Protein AF-A0A7S1LCE5-F1 (afdb_monomer_lite)

Foldseek 3Di:
DDPPPDPPVVVVVVVVVVVVLVVVLVVLVVVVVVLCVVVVPDDFFFDQDDPPGGDHTDVVSLVVVLVVLVVSLVVLVVSLPDPSCVVVNVVSVVVNVVSVVVNVVSVVRNVVRVVVSD

Organism: Neobodo designis (NCBI:txid312471)

Radius of gyration: 23.28 Å; chains: 1; bounding box: 58×20×81 Å

InterPro domains:
  IPR013602 Dynein heavy chain, linker [PF08393] (1-118)
  IPR026983 Dynein heavy chain [PTHR45703] (2-118)
  IPR042222 Dynein heavy chain, domain 2, N-terminal [G3DSA:1.20.140.100] (27-118)

Structure (mmCIF, N/CA/C/O backbone):
data_AF-A0A7S1LCE5-F1
#
_entry.id   AF-A0A7S1LCE5-F1
#
loop_
_atom_site.group_PDB
_atom_site.id
_atom_site.type_symbol
_atom_site.label_atom_id
_atom_site.label_alt_id
_atom_site.label_comp_id
_atom_site.label_asym_id
_atom_site.label_entity_id
_atom_site.label_seq_id
_atom_site.pdbx_PDB_ins_code
_atom_site.Cartn_x
_atom_site.Cartn_y
_atom_site.Cartn_z
_atom_site.occupancy
_atom_site.B_iso_or_equiv
_atom_site.auth_seq_id
_atom_site.auth_comp_id
_atom_site.auth_asym_id
_atom_site.auth_atom_id
_atom_site.pdbx_PDB_model_num
ATOM 1 N N . GLN A 1 1 ? -35.811 1.434 50.066 1.00 41.03 1 GLN A N 1
ATOM 2 C CA . GLN A 1 1 ? -34.528 0.790 49.719 1.00 41.03 1 GLN A CA 1
ATOM 3 C C . GLN A 1 1 ? -34.493 0.739 48.198 1.00 41.03 1 GLN A C 1
ATOM 5 O O . GLN A 1 1 ? -35.287 0.014 47.613 1.00 41.03 1 GLN A O 1
ATOM 10 N N . ASN A 1 2 ? -33.764 1.672 47.578 1.00 39.97 2 ASN A N 1
ATOM 11 C CA . ASN A 1 2 ? -33.849 1.949 46.143 1.00 39.97 2 ASN A CA 1
ATOM 12 C C . ASN A 1 2 ? -33.180 0.835 45.336 1.00 39.97 2 ASN A C 1
ATOM 14 O O . ASN A 1 2 ? -32.007 0.539 45.519 1.00 39.97 2 ASN A O 1
ATOM 18 N N . ILE A 1 3 ? -33.949 0.258 44.420 1.00 45.78 3 ILE A N 1
ATOM 19 C CA . ILE A 1 3 ? -33.530 -0.755 43.439 1.00 45.78 3 ILE A CA 1
ATOM 20 C C . ILE A 1 3 ? -32.877 -0.093 42.205 1.00 45.78 3 ILE A C 1
ATOM 22 O O . ILE A 1 3 ? -32.623 -0.745 41.200 1.00 45.78 3 ILE A O 1
ATOM 26 N N . VAL A 1 4 ? -32.639 1.222 42.277 1.00 52.47 4 VAL A N 1
ATOM 27 C CA . VAL A 1 4 ? -32.169 2.080 41.177 1.00 52.47 4 VAL A CA 1
ATOM 28 C C . VAL A 1 4 ? -30.635 2.148 41.121 1.00 52.47 4 VAL A C 1
ATOM 30 O O . VAL A 1 4 ? -30.077 2.403 40.060 1.00 52.47 4 VAL A O 1
ATOM 33 N N . ASP A 1 5 ? -29.943 1.825 42.218 1.00 51.81 5 ASP A N 1
ATOM 34 C CA . ASP A 1 5 ? -28.497 2.064 42.355 1.00 51.81 5 ASP A CA 1
ATOM 35 C C . ASP A 1 5 ? -27.603 0.832 42.109 1.00 51.81 5 ASP A C 1
ATOM 37 O O . ASP A 1 5 ? -26.382 0.946 42.161 1.00 51.81 5 ASP A O 1
ATOM 41 N N . ALA A 1 6 ? -28.162 -0.357 41.851 1.00 50.66 6 ALA A N 1
ATOM 42 C CA . ALA A 1 6 ? -27.393 -1.603 41.985 1.00 50.66 6 ALA A CA 1
ATOM 43 C C . ALA A 1 6 ? -26.858 -2.239 40.687 1.00 50.66 6 ALA A C 1
ATOM 45 O O . ALA A 1 6 ? -26.126 -3.218 40.782 1.00 50.66 6 ALA A O 1
ATOM 46 N N . ASN A 1 7 ? -27.200 -1.752 39.488 1.00 53.22 7 ASN A N 1
ATOM 47 C CA . ASN A 1 7 ? -26.639 -2.343 38.256 1.00 53.22 7 ASN A CA 1
ATOM 48 C C . ASN A 1 7 ? -26.763 -1.484 36.985 1.00 53.22 7 ASN A C 1
ATOM 50 O O . ASN A 1 7 ? -26.518 -1.977 35.892 1.00 53.22 7 ASN A O 1
ATOM 54 N N . MET A 1 8 ? -27.214 -0.229 37.085 1.00 52.62 8 MET A N 1
ATOM 55 C CA . MET A 1 8 ? -27.342 0.644 35.908 1.00 52.62 8 MET A CA 1
ATOM 56 C C . MET A 1 8 ? -26.069 1.448 35.637 1.00 52.62 8 MET A C 1
ATOM 58 O O . MET A 1 8 ? -25.734 1.642 34.478 1.00 52.62 8 MET A O 1
ATOM 62 N N . LEU A 1 9 ? -25.338 1.872 36.676 1.00 55.94 9 LEU A N 1
ATOM 63 C CA . LEU A 1 9 ? -24.066 2.592 36.515 1.00 55.94 9 LEU A CA 1
ATOM 64 C C . LEU A 1 9 ? -22.962 1.713 35.907 1.00 55.94 9 LEU A C 1
ATOM 66 O O . LEU A 1 9 ? -22.246 2.184 35.034 1.00 55.94 9 LEU A O 1
ATOM 70 N N . SER A 1 10 ? -22.876 0.441 36.314 1.00 60.22 10 SER A N 1
ATOM 71 C CA . SER A 1 10 ? -21.930 -0.537 35.754 1.00 60.22 10 SER A CA 1
ATOM 72 C C . SER A 1 10 ? -22.192 -0.808 34.272 1.00 60.22 10 SER A C 1
ATOM 74 O O . SER A 1 10 ? -21.276 -0.781 33.459 1.00 60.22 10 SER A O 1
ATOM 76 N N . VAL A 1 11 ? -23.460 -1.006 33.901 1.00 64.38 11 VAL A N 1
ATOM 77 C CA . VAL A 1 11 ? -23.853 -1.269 32.508 1.00 64.38 11 VAL A CA 1
ATOM 78 C C . VAL A 1 11 ? -23.716 -0.014 31.640 1.00 64.38 11 VAL A C 1
ATOM 80 O O . VAL A 1 11 ? -23.388 -0.121 30.464 1.00 64.38 11 VAL A O 1
ATOM 83 N N . LEU A 1 12 ? -23.937 1.183 32.193 1.00 70.81 12 LEU A N 1
ATOM 84 C CA . LEU A 1 12 ? -23.744 2.439 31.463 1.00 70.81 12 LEU A CA 1
ATOM 85 C C . LEU A 1 12 ? -22.274 2.637 31.060 1.00 70.81 12 LEU A C 1
ATOM 87 O O . LEU A 1 12 ? -22.007 3.041 29.931 1.00 70.81 12 LEU A O 1
ATOM 91 N N . GLU A 1 13 ? -21.342 2.333 31.966 1.00 74.31 13 GLU A N 1
ATOM 92 C CA . GLU A 1 13 ? -19.899 2.429 31.723 1.00 74.31 13 GLU A CA 1
ATOM 93 C C . GLU A 1 13 ? -19.449 1.417 30.657 1.00 74.31 13 GLU A C 1
ATOM 95 O O . GLU A 1 13 ? -18.801 1.798 29.685 1.00 74.31 13 GLU A O 1
ATOM 100 N N . GLU A 1 14 ? -19.911 0.164 30.744 1.00 76.94 14 GLU A N 1
ATOM 101 C CA . GLU A 1 14 ? -19.657 -0.861 29.721 1.00 76.94 14 GLU A CA 1
ATOM 102 C C . GLU A 1 14 ? -20.227 -0.478 28.347 1.00 76.94 14 GLU A C 1
ATOM 104 O O . GLU A 1 14 ? -19.555 -0.618 27.324 1.00 76.94 14 GLU A O 1
ATOM 109 N N . VAL A 1 15 ? -21.456 0.045 28.295 1.00 78.06 15 VAL A N 1
ATOM 110 C CA . VAL A 1 15 ? -22.081 0.497 27.041 1.00 78.06 15 VAL A CA 1
ATOM 111 C C . VAL A 1 15 ? -21.313 1.674 26.442 1.00 78.06 15 VAL A C 1
ATOM 113 O O . VAL A 1 15 ? -21.136 1.735 25.223 1.00 78.06 15 VAL A O 1
ATOM 116 N N . GLN A 1 16 ? -20.833 2.600 27.272 1.00 79.38 16 GLN A N 1
ATOM 117 C CA . GLN A 1 16 ? -20.037 3.737 26.821 1.00 79.38 16 GLN A CA 1
ATOM 118 C C . GLN A 1 16 ? -18.657 3.303 26.302 1.00 79.38 16 GLN A C 1
ATOM 120 O O . GLN A 1 16 ? -18.193 3.840 25.290 1.00 79.38 16 GLN A O 1
ATOM 125 N N . ASP A 1 17 ? -18.029 2.309 26.928 1.00 81.19 17 ASP A N 1
ATOM 126 C CA . ASP A 1 17 ? -16.764 1.723 26.480 1.00 81.19 17 ASP A CA 1
ATOM 127 C C . ASP A 1 17 ? -16.913 0.948 25.166 1.00 81.19 17 ASP A C 1
ATOM 129 O O . ASP A 1 17 ? -16.077 1.093 24.265 1.00 81.19 17 ASP A O 1
ATOM 133 N N . ILE A 1 18 ? -17.997 0.183 25.008 1.00 81.50 18 ILE A N 1
ATOM 134 C CA . ILE A 1 18 ? -18.330 -0.502 23.752 1.00 81.50 18 ILE A CA 1
ATOM 135 C C . ILE A 1 18 ? -18.565 0.529 22.650 1.00 81.50 18 ILE A C 1
ATOM 137 O O . ILE A 1 18 ? -17.917 0.458 21.610 1.00 81.50 18 ILE A O 1
ATOM 141 N N . ALA A 1 19 ? -19.414 1.534 22.886 1.00 84.19 19 ALA A N 1
ATOM 142 C CA . ALA A 1 19 ? -19.689 2.580 21.903 1.00 84.19 19 ALA A CA 1
ATOM 143 C C . ALA A 1 19 ? -18.411 3.334 21.496 1.00 84.19 19 ALA A C 1
ATOM 145 O O . ALA A 1 19 ? -18.177 3.579 20.312 1.00 84.19 19 ALA A O 1
ATOM 146 N N . SER A 1 20 ? -17.544 3.649 22.462 1.00 83.50 20 SER A N 1
ATOM 147 C CA . SER A 1 20 ? -16.257 4.305 22.205 1.00 83.50 20 SER A CA 1
ATOM 148 C C . SER A 1 20 ? -15.295 3.419 21.410 1.00 83.50 20 SER A C 1
ATOM 150 O O . SER A 1 20 ? -14.528 3.925 20.589 1.00 83.50 20 SER A O 1
ATOM 152 N N . SER A 1 21 ? -15.323 2.106 21.639 1.00 82.88 21 SER A N 1
ATOM 153 C CA . SER A 1 21 ? -14.515 1.134 20.898 1.00 82.88 21 SER A CA 1
ATOM 154 C C . SER A 1 21 ? -15.027 0.963 19.470 1.00 82.88 21 SER A C 1
ATOM 156 O O . SER A 1 21 ? -14.232 1.072 18.541 1.00 82.88 21 SER A O 1
ATOM 158 N N . SER A 1 22 ? -16.342 0.847 19.275 1.00 84.25 22 SER A N 1
ATOM 159 C CA . SER A 1 22 ? -16.963 0.736 17.949 1.00 84.25 22 SER A CA 1
ATOM 160 C C . SER A 1 22 ? -16.679 1.945 17.057 1.00 84.25 22 SER A C 1
ATOM 162 O O . SER A 1 22 ? -16.425 1.782 15.868 1.00 84.25 22 SER A O 1
ATOM 164 N N . VAL A 1 23 ? -16.657 3.163 17.613 1.00 87.69 23 VAL A N 1
ATOM 165 C CA . VAL A 1 23 ? -16.268 4.364 16.847 1.00 87.69 23 VAL A CA 1
ATOM 166 C C . VAL A 1 23 ? -14.823 4.257 16.349 1.00 87.69 23 VAL A C 1
ATOM 168 O O . VAL A 1 23 ? -14.537 4.587 15.201 1.00 87.69 23 VAL A O 1
ATOM 171 N N . ARG A 1 24 ? -13.907 3.759 17.188 1.00 87.44 24 ARG A N 1
ATOM 172 C CA . ARG A 1 24 ? -12.491 3.604 16.818 1.00 87.44 24 ARG A CA 1
ATOM 173 C C . ARG A 1 24 ? -12.267 2.477 15.811 1.00 87.44 24 ARG A C 1
ATOM 175 O O . ARG A 1 24 ? -11.401 2.609 14.952 1.00 87.44 24 ARG A O 1
ATOM 182 N N . GLU A 1 25 ? -13.029 1.394 15.910 1.00 89.12 25 GLU A N 1
ATOM 183 C CA . GLU A 1 25 ? -13.019 0.291 14.942 1.00 89.12 25 GLU A CA 1
ATOM 184 C C . GLU A 1 25 ? -13.516 0.756 13.567 1.00 89.12 25 GLU A C 1
ATOM 186 O O . GLU A 1 25 ? -12.841 0.521 12.564 1.00 89.12 25 GLU A O 1
ATOM 191 N N . ALA A 1 26 ? -14.617 1.513 13.526 1.00 89.00 26 ALA A N 1
ATOM 192 C CA . ALA A 1 26 ? -15.151 2.090 12.293 1.00 89.00 26 ALA A CA 1
ATOM 193 C C . ALA A 1 26 ? -14.158 3.053 11.615 1.00 89.00 26 ALA A C 1
ATOM 195 O O . ALA A 1 26 ? -14.034 3.063 10.390 1.00 89.00 26 ALA A O 1
ATOM 196 N N . ASP A 1 27 ? -13.403 3.835 12.393 1.00 89.50 27 ASP A N 1
ATOM 197 C CA . ASP A 1 27 ? -12.341 4.690 11.852 1.00 89.50 27 ASP A CA 1
ATOM 198 C C . ASP A 1 27 ? -11.202 3.877 11.209 1.00 89.50 27 ASP A C 1
ATOM 200 O O .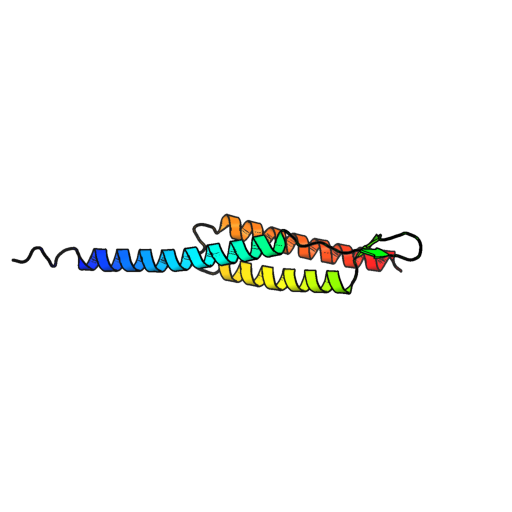 ASP A 1 27 ? -10.656 4.290 10.182 1.00 89.50 27 ASP A O 1
ATOM 204 N N . ILE A 1 28 ? -10.832 2.726 11.785 1.00 89.25 28 ILE A N 1
ATOM 205 C CA . ILE A 1 28 ? -9.825 1.822 11.201 1.00 89.25 28 ILE A CA 1
ATOM 206 C C . ILE A 1 28 ? -10.347 1.218 9.902 1.00 89.25 28 ILE A C 1
ATOM 208 O O . ILE A 1 28 ? -9.638 1.240 8.896 1.00 89.25 28 ILE A O 1
ATOM 212 N N . GLU A 1 29 ? -11.583 0.723 9.904 1.00 90.38 29 GLU A N 1
ATOM 213 C CA . GLU A 1 29 ? -12.220 0.164 8.713 1.00 90.38 29 GLU A CA 1
ATOM 214 C C . GLU A 1 29 ? -12.292 1.200 7.584 1.00 90.38 29 GLU A C 1
ATOM 216 O O . GLU A 1 29 ? -11.958 0.907 6.434 1.00 90.38 29 GLU A O 1
ATOM 221 N N . ARG A 1 30 ? -12.647 2.448 7.910 1.00 92.12 30 ARG A N 1
ATOM 222 C CA . ARG A 1 30 ? -12.683 3.539 6.933 1.00 92.12 30 ARG A CA 1
ATOM 223 C C . ARG A 1 30 ? -11.315 3.777 6.299 1.00 92.12 30 ARG A C 1
ATOM 225 O O . ARG A 1 30 ? -11.214 3.797 5.076 1.00 92.12 30 ARG A O 1
ATOM 232 N N . ARG A 1 31 ? -10.262 3.905 7.113 1.00 90.44 31 ARG A N 1
ATOM 233 C CA . ARG A 1 31 ? -8.884 4.115 6.629 1.00 90.44 31 ARG A CA 1
ATOM 234 C C . ARG A 1 31 ? -8.379 2.943 5.793 1.00 90.44 31 ARG A C 1
ATOM 236 O O . ARG A 1 31 ? -7.714 3.152 4.783 1.00 90.44 31 ARG A O 1
ATOM 243 N N . TYR A 1 32 ? -8.703 1.716 6.195 1.00 92.62 32 TYR A N 1
ATOM 244 C CA . TYR A 1 32 ? -8.381 0.524 5.419 1.00 92.62 32 TYR A CA 1
ATOM 245 C C . TYR A 1 32 ? -9.042 0.564 4.039 1.00 92.62 32 TYR A C 1
ATOM 247 O O . TYR A 1 32 ? -8.362 0.381 3.033 1.00 92.62 32 TYR A O 1
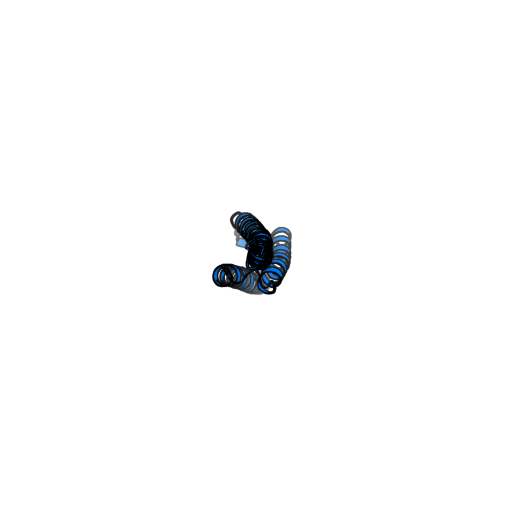ATOM 255 N N . ASN A 1 33 ? -10.340 0.865 3.976 1.00 93.06 33 ASN A N 1
ATOM 256 C CA . ASN A 1 33 ? -11.075 0.946 2.715 1.00 93.06 33 ASN A CA 1
ATOM 257 C C . ASN A 1 33 ? -10.575 2.084 1.814 1.00 93.06 33 ASN A C 1
ATOM 259 O O . ASN A 1 33 ? -10.468 1.892 0.605 1.00 93.06 33 ASN A O 1
ATOM 263 N N . GLU A 1 34 ? -10.225 3.239 2.388 1.00 92.19 34 GLU A N 1
ATOM 264 C CA . GLU A 1 34 ? -9.589 4.350 1.665 1.00 92.19 34 GLU A CA 1
ATOM 265 C C . GLU A 1 34 ? -8.264 3.905 1.020 1.00 92.19 34 GLU A C 1
ATOM 267 O O . GLU A 1 34 ? -8.045 4.150 -0.166 1.00 92.19 34 GLU A O 1
ATOM 272 N N . LEU A 1 35 ? -7.414 3.183 1.761 1.00 91.69 35 LEU A N 1
ATOM 273 C CA . LEU A 1 35 ? -6.161 2.635 1.234 1.00 91.69 35 LEU A CA 1
ATOM 274 C C . LEU A 1 35 ? -6.410 1.591 0.143 1.00 91.69 35 LEU A C 1
ATOM 276 O O . LEU A 1 35 ? -5.814 1.671 -0.927 1.00 91.69 35 LEU A O 1
ATOM 280 N N . VAL A 1 36 ? -7.307 0.630 0.370 1.00 92.06 36 VAL A N 1
ATOM 281 C CA . VAL A 1 36 ? -7.637 -0.391 -0.636 1.00 92.06 36 VAL A CA 1
ATOM 282 C C . VAL A 1 36 ? -8.153 0.254 -1.921 1.00 92.06 36 VAL A C 1
ATOM 284 O O . VAL A 1 36 ? -7.739 -0.151 -3.005 1.00 92.06 36 VAL A O 1
ATOM 287 N N . ALA A 1 37 ? -9.015 1.268 -1.819 1.00 92.69 37 ALA A N 1
ATOM 288 C CA . ALA A 1 37 ? -9.513 2.002 -2.976 1.00 92.69 37 ALA A CA 1
ATOM 289 C C . ALA A 1 37 ? -8.387 2.744 -3.709 1.00 92.69 37 ALA A C 1
ATOM 291 O O . ALA A 1 37 ? -8.288 2.633 -4.927 1.00 92.69 37 ALA A O 1
ATOM 292 N N . ALA A 1 38 ? -7.503 3.431 -2.979 1.00 90.06 38 ALA A N 1
ATOM 293 C CA . ALA A 1 38 ? -6.378 4.153 -3.569 1.00 90.06 38 ALA A CA 1
ATOM 294 C C . ALA A 1 38 ? -5.418 3.233 -4.343 1.00 90.06 38 ALA A C 1
ATOM 296 O O . ALA A 1 38 ? -4.913 3.630 -5.391 1.00 90.06 38 ALA A O 1
ATOM 297 N N . TRP A 1 39 ? -5.192 2.010 -3.848 1.00 91.06 39 TRP A N 1
ATOM 298 C CA . TRP A 1 39 ? -4.299 1.018 -4.463 1.00 91.06 39 TRP A CA 1
ATOM 299 C C . TRP A 1 39 ? -4.950 0.169 -5.553 1.00 91.06 39 TRP A C 1
ATOM 301 O O . TRP A 1 39 ? -4.241 -0.466 -6.332 1.00 91.06 39 TRP A O 1
ATOM 311 N N . LYS A 1 40 ? -6.282 0.146 -5.626 1.00 89.00 40 LYS A N 1
ATOM 312 C CA . LYS A 1 40 ? -7.020 -0.637 -6.622 1.00 89.00 40 LYS A CA 1
ATOM 313 C C . LYS A 1 40 ? -6.782 -0.144 -8.049 1.00 89.00 40 LYS A C 1
ATOM 315 O O . LYS A 1 40 ? -6.702 -0.967 -8.955 1.00 89.00 40 LYS A O 1
ATOM 320 N N . ASP A 1 41 ? -6.662 1.169 -8.216 1.00 87.31 41 ASP A N 1
ATOM 321 C CA . ASP A 1 41 ? -6.564 1.826 -9.522 1.00 87.31 41 ASP A CA 1
ATOM 322 C C . ASP A 1 41 ? -5.126 2.291 -9.838 1.00 87.31 41 ASP A C 1
ATOM 324 O O . ASP A 1 41 ? -4.917 3.096 -10.744 1.00 87.31 41 ASP A O 1
ATOM 328 N N . GLN A 1 42 ? -4.121 1.819 -9.085 1.00 89.88 42 GLN A N 1
ATOM 329 C CA . GLN A 1 42 ? -2.719 2.140 -9.368 1.00 89.88 42 GLN A CA 1
ATOM 330 C C . GLN A 1 42 ? -2.214 1.365 -10.582 1.00 89.88 42 GLN A C 1
ATOM 332 O O . GLN A 1 42 ? -2.274 0.135 -10.624 1.00 89.88 42 GLN A O 1
ATOM 337 N N . GLU A 1 43 ? -1.642 2.093 -11.538 1.00 90.06 43 GLU A N 1
ATOM 338 C CA . GLU A 1 43 ? -1.085 1.538 -12.766 1.00 90.06 43 GLU A CA 1
ATOM 339 C C . GLU A 1 43 ? 0.374 1.962 -12.934 1.00 90.06 43 GLU A C 1
ATOM 341 O O . GLU A 1 43 ? 0.736 3.123 -12.744 1.00 90.06 43 GLU A O 1
ATOM 346 N N . LEU A 1 44 ? 1.220 1.010 -13.329 1.00 90.25 44 LEU A N 1
ATOM 347 C CA . LEU A 1 44 ? 2.593 1.298 -13.728 1.00 90.25 44 LEU A CA 1
ATOM 348 C C . LEU A 1 44 ? 2.603 1.803 -15.167 1.00 90.25 44 LEU A C 1
ATOM 350 O O . LEU A 1 44 ? 1.997 1.199 -16.055 1.00 90.25 44 LEU A O 1
ATOM 354 N N . THR A 1 45 ? 3.342 2.878 -15.411 1.00 91.56 45 THR A N 1
ATOM 355 C CA . THR A 1 45 ? 3.514 3.428 -16.753 1.00 91.56 45 THR A CA 1
ATOM 356 C C . THR A 1 45 ? 4.858 3.021 -17.341 1.00 91.56 45 THR A C 1
ATOM 358 O O . THR A 1 45 ? 5.884 2.917 -16.659 1.00 91.56 45 THR A O 1
ATOM 361 N N . PHE A 1 46 ? 4.851 2.803 -18.652 1.00 91.19 46 PHE A N 1
ATOM 362 C CA . PHE A 1 46 ? 6.024 2.385 -19.404 1.00 91.19 46 PHE A CA 1
ATOM 363 C C . PHE A 1 46 ? 6.478 3.500 -20.340 1.00 91.19 46 PHE A C 1
ATOM 365 O O . PHE A 1 46 ? 5.661 4.209 -20.930 1.00 91.19 46 PHE A O 1
ATOM 372 N N . SER A 1 47 ? 7.787 3.647 -20.495 1.00 89.06 47 SER A N 1
ATOM 373 C CA . SER A 1 47 ? 8.422 4.516 -21.477 1.00 89.06 47 SER A CA 1
ATOM 374 C C . SER A 1 47 ? 9.099 3.700 -22.577 1.00 89.06 47 SER A C 1
ATOM 376 O O . SER A 1 47 ? 9.370 2.502 -22.446 1.00 89.06 47 SER A O 1
ATOM 378 N N . GLU A 1 48 ? 9.310 4.347 -23.720 1.00 87.62 48 GLU A N 1
ATOM 379 C CA . GLU A 1 48 ? 9.938 3.714 -24.872 1.00 87.62 48 GLU A CA 1
ATOM 380 C C . GLU A 1 48 ? 11.445 3.530 -24.650 1.00 87.62 48 GLU A C 1
ATOM 382 O O . GLU A 1 48 ? 12.141 4.442 -24.201 1.00 87.62 48 GLU A O 1
ATOM 387 N N . PHE A 1 49 ? 11.966 2.351 -24.996 1.00 86.44 49 PHE A N 1
ATOM 388 C CA . PHE A 1 49 ? 13.402 2.090 -24.986 1.00 86.44 49 PHE A CA 1
ATOM 389 C C . PHE A 1 49 ? 13.954 1.990 -26.407 1.00 86.44 49 PHE A C 1
ATOM 391 O O . PHE A 1 49 ? 13.780 0.980 -27.100 1.00 86.44 49 PHE A O 1
ATOM 398 N N . LYS A 1 50 ? 14.696 3.023 -26.825 1.00 84.19 50 LYS A N 1
ATOM 399 C CA . LYS A 1 50 ? 15.271 3.132 -28.177 1.00 84.19 50 LYS A CA 1
ATOM 400 C C . LYS A 1 50 ? 14.151 2.973 -29.221 1.00 84.19 50 LYS A C 1
ATOM 402 O O . LYS A 1 50 ? 13.209 3.743 -29.188 1.00 84.19 50 LYS A O 1
ATOM 407 N N . ASN A 1 51 ? 14.226 1.958 -30.087 1.00 81.12 51 ASN A N 1
ATOM 408 C CA . ASN A 1 51 ? 13.191 1.631 -31.082 1.00 81.12 51 ASN A CA 1
ATOM 409 C C . ASN A 1 51 ? 12.486 0.294 -30.775 1.00 81.12 51 ASN A C 1
ATOM 411 O O . ASN A 1 51 ? 11.984 -0.369 -31.681 1.00 81.12 51 ASN A O 1
ATOM 415 N N . ARG A 1 52 ? 12.545 -0.182 -29.524 1.00 80.50 52 ARG A N 1
ATOM 416 C CA . ARG A 1 52 ? 11.970 -1.477 -29.111 1.00 80.50 52 ARG A CA 1
ATOM 417 C C . ARG A 1 52 ? 10.560 -1.347 -28.522 1.00 80.50 52 ARG A C 1
ATOM 419 O O . ARG A 1 52 ? 9.986 -2.360 -28.136 1.00 80.50 52 ARG A O 1
ATOM 426 N N . GLY A 1 53 ? 10.009 -0.133 -28.476 1.00 84.31 53 GLY A N 1
ATOM 427 C CA . GLY A 1 53 ? 8.703 0.162 -27.889 1.00 84.31 53 GLY A CA 1
ATOM 428 C C . GLY A 1 53 ? 8.740 0.366 -26.370 1.00 84.31 53 GLY A C 1
ATOM 429 O O . GLY A 1 53 ? 9.809 0.498 -25.767 1.00 84.31 53 GLY A O 1
ATOM 430 N N . PHE A 1 54 ? 7.549 0.413 -25.764 1.00 84.50 54 PHE A N 1
ATOM 431 C CA . PHE A 1 54 ? 7.309 0.709 -24.345 1.00 84.50 54 PHE A CA 1
ATOM 432 C C . PHE A 1 54 ? 7.617 -0.489 -23.441 1.00 84.50 54 PHE A C 1
ATOM 434 O O . PHE A 1 54 ? 6.717 -1.222 -23.039 1.00 84.50 54 PHE A O 1
ATOM 441 N N . ILE A 1 55 ? 8.901 -0.721 -23.167 1.00 84.75 55 ILE A N 1
ATOM 442 C CA . ILE A 1 55 ? 9.364 -1.906 -22.425 1.00 84.75 55 ILE A CA 1
ATOM 443 C C . ILE A 1 55 ? 10.068 -1.581 -21.106 1.00 84.75 55 ILE A C 1
ATOM 445 O O . ILE A 1 55 ? 10.433 -2.502 -20.381 1.00 84.75 55 ILE A O 1
ATOM 449 N N . ILE A 1 56 ? 10.291 -0.301 -20.805 1.00 89.69 56 ILE A N 1
ATOM 450 C CA . ILE A 1 56 ? 10.937 0.133 -19.564 1.00 89.69 56 ILE A CA 1
ATOM 451 C C . ILE A 1 56 ? 9.928 0.853 -18.680 1.00 89.69 56 ILE A C 1
ATOM 453 O O . ILE A 1 56 ? 9.078 1.586 -19.172 1.00 89.69 56 ILE A O 1
ATOM 457 N N . LEU A 1 57 ? 10.025 0.655 -17.372 1.00 90.00 57 LEU A N 1
ATOM 458 C CA . LEU A 1 57 ? 9.290 1.436 -16.389 1.00 90.00 57 LEU A CA 1
ATOM 459 C C . LEU A 1 57 ? 9.685 2.909 -16.496 1.00 90.00 57 LEU A C 1
ATOM 461 O O . LEU A 1 57 ? 10.877 3.243 -16.528 1.00 90.00 57 LEU A O 1
ATOM 465 N N . LYS A 1 58 ? 8.687 3.793 -16.535 1.00 90.69 58 LYS A N 1
ATOM 466 C CA . LYS A 1 58 ? 8.912 5.237 -16.552 1.00 90.69 58 LYS A CA 1
ATOM 467 C C . LYS A 1 58 ? 9.376 5.683 -15.166 1.00 90.69 58 LYS A C 1
ATOM 469 O O . LYS A 1 58 ? 8.635 5.558 -14.194 1.00 90.69 58 LYS A O 1
ATOM 474 N N . GLY A 1 59 ? 10.606 6.195 -15.093 1.00 86.38 59 GLY A N 1
ATOM 475 C CA . GLY A 1 59 ? 11.300 6.488 -13.834 1.00 86.38 59 GLY A CA 1
ATOM 476 C C . GLY A 1 59 ? 10.511 7.375 -12.870 1.00 86.38 59 GLY A C 1
ATOM 477 O O . GLY A 1 59 ? 10.321 6.977 -11.727 1.00 86.38 59 GLY A O 1
ATOM 478 N N . ASP A 1 60 ? 10.005 8.519 -13.340 1.00 88.12 60 ASP A N 1
ATOM 479 C CA . ASP A 1 60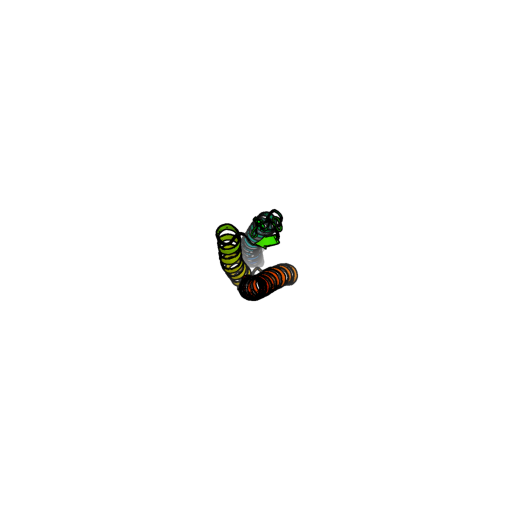 ? 9.290 9.481 -12.485 1.00 88.12 60 ASP A CA 1
ATOM 480 C C . ASP A 1 60 ? 8.006 8.886 -11.882 1.00 88.12 60 ASP A C 1
ATOM 482 O O . ASP A 1 60 ? 7.781 8.960 -10.677 1.00 88.12 60 ASP A O 1
ATOM 486 N N . ASP A 1 61 ? 7.185 8.231 -12.707 1.00 88.88 61 ASP A N 1
ATOM 487 C CA . ASP A 1 61 ? 5.916 7.643 -12.262 1.00 88.88 61 ASP A CA 1
ATOM 488 C C . ASP A 1 61 ? 6.167 6.447 -11.327 1.00 88.88 61 ASP A C 1
ATOM 490 O O . ASP A 1 61 ? 5.499 6.291 -10.307 1.00 88.88 61 ASP A O 1
ATOM 494 N N . THR A 1 62 ? 7.181 5.632 -11.632 1.00 90.44 62 THR A N 1
ATOM 495 C CA . THR A 1 62 ? 7.566 4.480 -10.802 1.00 90.44 62 THR A CA 1
ATOM 496 C C . THR A 1 62 ? 8.124 4.924 -9.452 1.00 90.44 62 THR A C 1
ATOM 498 O O . THR A 1 62 ? 7.840 4.290 -8.437 1.00 90.44 62 THR A O 1
ATOM 501 N N . TYR A 1 63 ? 8.897 6.015 -9.417 1.00 90.25 63 TYR A N 1
ATOM 502 C CA . TYR A 1 63 ? 9.400 6.597 -8.175 1.00 90.25 63 TYR A CA 1
ATOM 503 C C . TYR A 1 63 ? 8.246 7.056 -7.279 1.00 90.25 63 TYR A C 1
ATOM 505 O O . TYR A 1 63 ? 8.196 6.667 -6.115 1.00 90.25 63 TYR A O 1
ATOM 513 N N . ASN A 1 64 ? 7.273 7.780 -7.842 1.00 91.44 64 ASN A N 1
ATOM 514 C CA . ASN A 1 64 ? 6.090 8.229 -7.104 1.00 91.44 64 ASN A CA 1
ATOM 515 C C . ASN A 1 64 ? 5.271 7.049 -6.554 1.00 91.44 64 ASN A C 1
ATOM 517 O O . ASN A 1 64 ? 4.826 7.079 -5.408 1.00 91.44 64 ASN A O 1
ATOM 521 N N . ILE A 1 65 ? 5.096 5.982 -7.344 1.00 92.75 65 ILE A N 1
ATOM 522 C CA . ILE A 1 65 ? 4.400 4.765 -6.893 1.00 92.75 65 ILE A CA 1
ATOM 523 C C . ILE A 1 65 ? 5.165 4.092 -5.749 1.00 92.75 65 ILE A C 1
ATOM 525 O O . ILE A 1 65 ? 4.550 3.625 -4.792 1.00 92.75 65 ILE A O 1
ATOM 529 N N . LYS A 1 66 ? 6.499 4.059 -5.814 1.00 91.38 66 LYS A N 1
ATOM 530 C CA . LYS A 1 66 ? 7.334 3.487 -4.753 1.00 91.38 66 LYS A CA 1
ATOM 531 C C . LYS A 1 66 ? 7.249 4.293 -3.454 1.00 91.38 66 LYS A C 1
ATOM 533 O O . LYS A 1 66 ? 7.068 3.693 -2.399 1.00 91.38 66 LYS A O 1
ATOM 538 N N . GLU A 1 67 ? 7.324 5.618 -3.529 1.00 92.44 67 GLU A N 1
ATOM 539 C CA . GLU A 1 67 ? 7.134 6.501 -2.369 1.00 92.44 67 GLU A CA 1
ATOM 540 C C . GLU A 1 67 ? 5.747 6.284 -1.744 1.00 92.44 67 GLU A C 1
ATOM 542 O O . GLU A 1 67 ? 5.632 6.040 -0.543 1.00 92.44 67 GLU A O 1
ATOM 547 N N . GLY A 1 68 ? 4.702 6.213 -2.576 1.00 93.25 68 GLY A N 1
ATOM 548 C CA . GLY A 1 68 ? 3.355 5.875 -2.125 1.00 93.25 68 GLY A CA 1
ATOM 549 C C . GLY A 1 68 ? 3.279 4.512 -1.427 1.00 93.25 68 GLY A C 1
ATOM 550 O O . GLY A 1 68 ? 2.621 4.392 -0.392 1.00 93.25 68 GLY A O 1
ATOM 551 N N . LEU A 1 69 ? 3.957 3.479 -1.947 1.00 93.50 69 LEU A N 1
ATOM 552 C CA . LEU A 1 69 ? 3.994 2.143 -1.332 1.00 93.50 69 LEU A CA 1
ATOM 553 C C . LEU A 1 69 ? 4.627 2.181 0.065 1.00 93.50 69 LEU A C 1
ATOM 555 O O . LEU A 1 69 ? 4.149 1.487 0.968 1.00 93.50 69 LEU A O 1
ATOM 559 N N . GLU A 1 70 ? 5.680 2.976 0.255 1.00 91.75 70 GLU A N 1
ATOM 560 C CA . GLU A 1 70 ? 6.349 3.154 1.548 1.00 91.75 70 GLU A CA 1
ATOM 561 C C . GLU A 1 70 ? 5.430 3.861 2.557 1.00 91.75 70 GLU A C 1
ATOM 563 O O . GLU A 1 70 ? 5.235 3.363 3.672 1.00 91.75 70 GLU A O 1
ATOM 568 N N . GLU A 1 71 ? 4.779 4.954 2.150 1.00 93.31 71 GLU A N 1
ATOM 569 C CA . GLU A 1 71 ? 3.809 5.677 2.982 1.00 93.31 71 GLU A CA 1
ATOM 570 C C . GLU A 1 71 ? 2.599 4.809 3.353 1.00 93.31 71 GLU A C 1
ATOM 572 O O . GLU A 1 71 ? 2.196 4.744 4.520 1.00 93.31 71 GLU A O 1
ATOM 577 N N . ALA A 1 72 ? 2.036 4.086 2.383 1.00 93.25 72 ALA A N 1
ATOM 578 C CA . ALA A 1 72 ? 0.910 3.190 2.606 1.00 93.25 72 ALA A CA 1
ATOM 579 C C . ALA A 1 72 ? 1.281 2.038 3.545 1.00 93.25 72 ALA A C 1
ATOM 581 O O . ALA A 1 72 ? 0.510 1.704 4.446 1.00 93.25 72 ALA A O 1
ATOM 582 N N . SER A 1 73 ? 2.475 1.462 3.394 1.00 93.38 73 SER A N 1
ATOM 583 C CA . SER A 1 73 ? 2.970 0.414 4.292 1.00 93.38 73 SER A CA 1
ATOM 584 C C . SER A 1 73 ? 3.110 0.928 5.727 1.00 93.38 73 SER A C 1
ATOM 586 O O . SER A 1 73 ? 2.704 0.242 6.669 1.00 93.38 73 SER A O 1
ATOM 588 N N . LEU A 1 74 ? 3.607 2.157 5.915 1.00 93.25 74 LEU A N 1
ATOM 589 C CA . LEU A 1 74 ? 3.691 2.801 7.228 1.00 93.25 74 LEU A CA 1
ATOM 590 C C . LEU A 1 74 ? 2.299 3.034 7.836 1.00 93.25 74 LEU A C 1
ATOM 592 O O . LEU A 1 74 ? 2.081 2.732 9.013 1.00 93.25 74 LEU A O 1
ATOM 596 N N . ALA A 1 75 ? 1.346 3.521 7.037 1.00 92.25 75 ALA A N 1
ATOM 597 C CA . ALA A 1 75 ? -0.031 3.745 7.467 1.00 92.25 75 ALA A CA 1
ATOM 598 C C . ALA A 1 75 ? -0.710 2.436 7.904 1.00 92.25 75 ALA A C 1
ATOM 600 O O . ALA A 1 75 ? -1.313 2.376 8.979 1.00 92.25 75 ALA A O 1
ATOM 601 N N . VAL A 1 76 ? -0.553 1.361 7.126 1.00 93.00 76 VAL A N 1
ATOM 602 C CA . VAL A 1 76 ? -1.078 0.029 7.462 1.00 93.00 76 VAL A CA 1
ATOM 603 C C . VAL A 1 76 ? -0.423 -0.527 8.728 1.00 93.00 76 VAL A C 1
ATOM 605 O O . VAL A 1 76 ? -1.113 -1.059 9.599 1.00 93.00 76 VAL A O 1
ATOM 608 N N . ASN A 1 77 ? 0.886 -0.341 8.898 1.00 92.19 77 ASN A N 1
ATOM 609 C CA . ASN A 1 77 ? 1.597 -0.778 10.100 1.00 92.19 77 ASN A CA 1
ATOM 610 C C . ASN A 1 77 ? 1.155 -0.007 11.363 1.00 92.19 77 ASN A C 1
ATOM 612 O O . ASN A 1 77 ? 1.020 -0.582 12.448 1.00 92.19 77 ASN A O 1
ATOM 616 N N . SER A 1 78 ? 0.854 1.289 11.224 1.00 91.00 78 SER A N 1
ATOM 617 C CA . SER A 1 78 ? 0.256 2.095 12.295 1.00 91.00 78 SER A CA 1
ATOM 618 C C . SER A 1 78 ? -1.134 1.575 12.684 1.00 91.00 78 SER A C 1
ATOM 620 O O . SER A 1 78 ? -1.427 1.446 13.875 1.00 91.00 78 SER A O 1
ATOM 622 N N . MET A 1 79 ? -1.963 1.185 11.707 1.00 89.56 79 MET A N 1
ATOM 623 C CA . MET A 1 79 ? -3.268 0.567 11.973 1.00 89.56 79 MET A CA 1
ATOM 624 C C . MET A 1 79 ? -3.136 -0.778 12.694 1.00 89.56 79 MET A C 1
ATOM 626 O O . MET A 1 79 ? -3.857 -1.008 13.660 1.00 89.56 79 MET A O 1
ATOM 630 N N . LEU A 1 80 ? -2.189 -1.639 12.301 1.00 88.94 80 LEU A N 1
ATOM 631 C CA . LEU A 1 80 ? -1.922 -2.918 12.982 1.00 88.94 80 LEU A CA 1
ATOM 632 C C . LEU A 1 80 ? -1.475 -2.757 14.435 1.00 88.94 80 LEU A C 1
ATOM 634 O O . LEU A 1 80 ? -1.742 -3.632 15.257 1.00 88.94 80 LEU A O 1
ATOM 638 N N . SER A 1 81 ? -0.806 -1.648 14.748 1.00 88.62 81 SER A N 1
ATOM 639 C CA . SER A 1 81 ? -0.360 -1.332 16.108 1.00 88.62 81 SER A CA 1
ATOM 640 C C . SER A 1 81 ? -1.509 -0.871 17.015 1.00 88.62 81 SER A C 1
ATOM 642 O O . SER A 1 81 ? -1.360 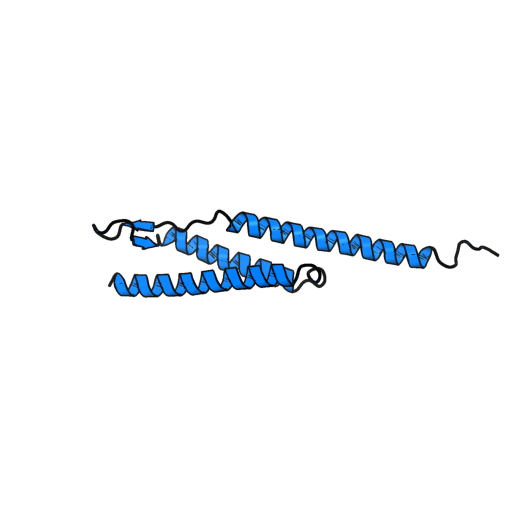-0.833 18.237 1.00 88.62 81 SER A O 1
ATOM 644 N N . SER A 1 82 ? -2.665 -0.518 16.443 1.00 87.62 82 SER A N 1
ATOM 645 C CA . SER A 1 82 ? -3.853 -0.149 17.209 1.00 87.62 82 SER A CA 1
ATOM 646 C C . SER A 1 82 ? -4.525 -1.382 17.814 1.00 87.62 82 SER A C 1
ATOM 648 O O . SER A 1 82 ? -4.841 -2.340 17.114 1.00 87.62 82 SER A O 1
ATOM 6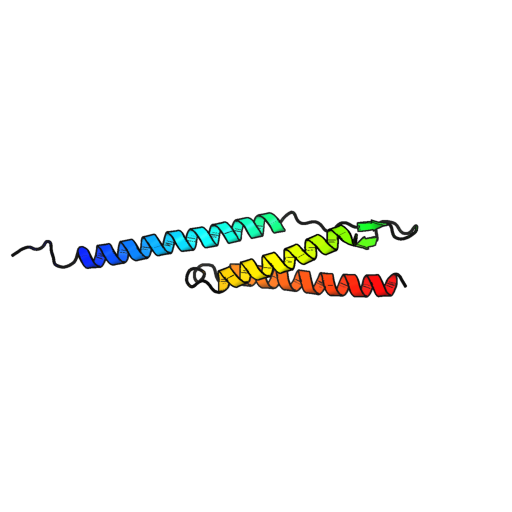50 N N . ARG A 1 83 ? -4.853 -1.318 19.109 1.00 83.56 83 ARG A N 1
ATOM 651 C CA . ARG A 1 83 ? -5.621 -2.360 19.825 1.00 83.56 83 ARG A CA 1
ATOM 652 C C . ARG A 1 83 ? -7.049 -2.572 19.305 1.00 83.56 83 ARG A C 1
ATOM 654 O O . ARG A 1 83 ? -7.703 -3.528 19.690 1.00 83.56 83 ARG A O 1
ATOM 661 N N . TYR A 1 84 ? -7.542 -1.641 18.491 1.00 83.88 84 TYR A N 1
ATOM 662 C CA . TYR A 1 84 ? -8.867 -1.696 17.869 1.00 83.88 84 TYR A CA 1
ATOM 663 C C . TYR A 1 84 ? -8.832 -2.377 16.493 1.00 83.88 84 TYR A C 1
ATOM 665 O O . TYR A 1 84 ? -9.840 -2.440 15.808 1.00 83.88 84 TYR A O 1
ATOM 673 N N . CYS A 1 85 ? -7.666 -2.862 16.059 1.00 85.19 85 CYS A N 1
ATOM 674 C CA . CYS A 1 85 ? -7.494 -3.543 14.777 1.00 85.19 85 CYS A CA 1
ATOM 675 C C . CYS A 1 85 ? -7.791 -5.050 14.870 1.00 85.19 85 CYS A C 1
ATOM 677 O O . CYS A 1 85 ? -7.807 -5.742 13.859 1.00 85.19 85 CYS A O 1
ATOM 679 N N . ASP A 1 86 ? -8.023 -5.584 16.072 1.00 86.19 86 ASP A N 1
ATOM 680 C CA . ASP A 1 86 ? -8.096 -7.025 16.334 1.00 86.19 86 ASP A CA 1
ATOM 681 C C . ASP A 1 86 ? -9.167 -7.740 15.501 1.00 86.19 86 ASP A C 1
ATOM 683 O O . ASP A 1 86 ? -8.904 -8.842 15.024 1.00 86.19 86 ASP A O 1
ATOM 687 N N . PHE A 1 87 ? -10.314 -7.100 15.248 1.00 85.88 87 PHE A N 1
ATOM 688 C CA . PHE A 1 87 ? -11.406 -7.671 14.449 1.00 85.88 87 PHE A CA 1
ATOM 689 C C . PHE A 1 87 ? -11.058 -7.863 12.961 1.00 85.88 87 PHE A C 1
ATOM 691 O O . PHE A 1 87 ? -11.633 -8.731 12.313 1.00 85.88 87 PHE A O 1
ATOM 698 N N . MET A 1 88 ? -10.117 -7.074 12.431 1.00 88.94 88 MET A N 1
ATOM 699 C CA . MET A 1 88 ? -9.744 -7.036 11.007 1.00 88.94 88 MET A CA 1
ATOM 700 C C . MET A 1 88 ? -8.247 -7.291 10.787 1.00 88.94 88 MET A C 1
ATOM 702 O O . MET A 1 88 ? -7.700 -7.051 9.709 1.00 88.94 88 MET A O 1
ATOM 706 N N . ARG A 1 89 ? -7.549 -7.755 11.828 1.00 90.06 89 ARG A N 1
ATOM 707 C CA . ARG A 1 89 ? -6.085 -7.837 11.866 1.00 90.06 89 ARG A CA 1
ATOM 708 C C . ARG A 1 89 ? -5.524 -8.682 10.726 1.00 90.06 89 ARG A C 1
ATOM 710 O O . ARG A 1 89 ? -4.462 -8.351 10.201 1.00 90.06 89 ARG A O 1
ATOM 717 N N . ASP A 1 90 ? -6.218 -9.751 10.353 1.00 92.19 90 ASP A N 1
ATOM 718 C CA . ASP A 1 90 ? -5.787 -10.645 9.279 1.00 92.19 90 ASP A CA 1
ATOM 719 C C . ASP A 1 90 ? -5.862 -9.965 7.906 1.00 92.19 90 ASP A C 1
ATOM 721 O O . ASP A 1 90 ? -4.902 -10.044 7.137 1.00 92.19 90 ASP A O 1
ATOM 725 N N . ASP A 1 91 ? -6.923 -9.204 7.630 1.00 91.75 91 ASP A N 1
ATOM 726 C CA . ASP A 1 91 ? -7.076 -8.457 6.376 1.00 91.75 91 ASP A CA 1
ATOM 727 C C . ASP A 1 91 ? -6.067 -7.310 6.265 1.00 91.75 91 ASP A C 1
ATOM 729 O O . ASP A 1 91 ? -5.466 -7.091 5.207 1.00 91.75 91 ASP A O 1
ATOM 733 N N . VAL A 1 92 ? -5.829 -6.597 7.370 1.00 92.06 92 VAL A N 1
ATOM 734 C CA . VAL A 1 92 ? -4.840 -5.512 7.434 1.00 92.06 92 VAL A CA 1
ATOM 735 C C . VAL A 1 92 ? -3.420 -6.071 7.264 1.00 92.06 92 VAL A C 1
ATOM 737 O O . VAL A 1 92 ? -2.621 -5.505 6.514 1.00 92.06 92 VAL A O 1
ATOM 740 N N . LYS A 1 93 ? -3.100 -7.225 7.870 1.00 93.25 93 LYS A N 1
ATOM 741 C CA . LYS A 1 93 ? -1.827 -7.933 7.635 1.00 93.25 93 LYS A CA 1
ATOM 742 C C . LYS A 1 93 ? -1.688 -8.401 6.191 1.00 93.25 93 LYS A C 1
ATOM 744 O O . LYS A 1 93 ? -0.610 -8.275 5.615 1.00 93.25 93 LYS A O 1
ATOM 749 N N . ALA A 1 94 ? -2.750 -8.941 5.598 1.00 94.19 94 ALA A N 1
ATOM 750 C CA . ALA A 1 94 ? -2.732 -9.385 4.211 1.00 94.19 94 ALA A CA 1
ATOM 751 C C . ALA A 1 94 ? -2.465 -8.217 3.252 1.00 94.19 94 ALA A C 1
ATOM 753 O O . ALA A 1 94 ? -1.693 -8.374 2.305 1.00 94.19 94 ALA A O 1
ATOM 754 N N . LEU A 1 95 ? -3.052 -7.043 3.509 1.00 93.31 95 LEU A N 1
ATOM 755 C CA . LEU A 1 95 ? -2.762 -5.826 2.753 1.00 93.31 95 LEU A CA 1
ATOM 756 C C . LEU A 1 95 ? -1.300 -5.394 2.920 1.00 93.31 95 LEU A C 1
ATOM 758 O O . LEU A 1 95 ? -0.639 -5.145 1.916 1.00 93.31 95 LEU A O 1
ATOM 762 N N . LEU A 1 96 ? -0.772 -5.377 4.151 1.00 94.38 96 LEU A N 1
ATOM 763 C CA . LEU A 1 96 ? 0.633 -5.033 4.402 1.00 94.38 96 LEU A CA 1
ATOM 764 C C . LEU A 1 96 ? 1.586 -5.942 3.620 1.00 94.38 96 LEU A C 1
ATOM 766 O O . LEU A 1 96 ? 2.472 -5.457 2.923 1.00 94.38 96 LEU A O 1
ATOM 770 N N . ASN A 1 97 ? 1.372 -7.257 3.690 1.00 94.50 97 ASN A N 1
ATOM 771 C CA . ASN A 1 97 ? 2.207 -8.227 2.984 1.00 94.50 97 ASN A CA 1
ATOM 772 C C . ASN A 1 97 ? 2.178 -8.007 1.466 1.00 94.50 97 ASN A C 1
ATOM 774 O O . ASN A 1 97 ? 3.212 -8.126 0.815 1.00 94.50 97 ASN A O 1
ATOM 778 N N . LYS A 1 98 ? 1.014 -7.660 0.898 1.00 93.62 98 LYS A N 1
ATOM 779 C CA . LYS A 1 98 ? 0.897 -7.323 -0.528 1.00 93.62 98 LYS A CA 1
ATOM 780 C C . LYS A 1 98 ? 1.701 -6.069 -0.874 1.00 93.62 98 LYS A C 1
ATOM 782 O O . LYS A 1 98 ? 2.448 -6.103 -1.843 1.00 93.62 98 LYS A O 1
ATOM 787 N N . LEU A 1 99 ? 1.577 -4.995 -0.090 1.00 93.19 99 LEU A N 1
ATOM 788 C CA . LEU A 1 99 ? 2.298 -3.737 -0.334 1.00 93.19 99 LEU A CA 1
ATOM 789 C C . LEU A 1 99 ? 3.819 -3.935 -0.274 1.00 93.19 99 LEU A C 1
ATOM 791 O O . LEU A 1 99 ? 4.534 -3.495 -1.174 1.00 93.19 99 LEU A O 1
ATOM 795 N N . VAL A 1 100 ? 4.304 -4.666 0.734 1.00 93.44 100 VAL A N 1
ATOM 796 C CA . VAL A 1 100 ? 5.731 -4.992 0.881 1.00 93.44 100 VAL A CA 1
ATOM 797 C C . VAL A 1 100 ? 6.223 -5.840 -0.293 1.00 93.44 100 VAL A C 1
ATOM 799 O O . VAL A 1 100 ? 7.213 -5.481 -0.925 1.00 93.44 100 VAL A O 1
ATOM 802 N N . ALA A 1 101 ? 5.501 -6.907 -0.653 1.00 94.62 101 ALA A N 1
ATOM 803 C CA . ALA A 1 101 ? 5.883 -7.773 -1.768 1.00 94.62 101 ALA A CA 1
ATOM 804 C C . ALA A 1 101 ? 5.934 -7.021 -3.110 1.00 94.62 101 ALA A C 1
ATOM 806 O O . ALA A 1 101 ? 6.837 -7.250 -3.918 1.00 94.62 101 ALA A O 1
ATOM 807 N N . VAL A 1 102 ? 4.988 -6.106 -3.354 1.00 93.69 102 VAL A N 1
ATOM 808 C CA . VAL A 1 102 ? 4.992 -5.252 -4.552 1.00 93.69 102 VAL A CA 1
ATOM 809 C C . VAL A 1 102 ? 6.199 -4.312 -4.543 1.00 93.69 102 VAL A C 1
ATOM 811 O O . VAL A 1 102 ? 6.870 -4.198 -5.567 1.00 93.69 102 VAL A O 1
ATOM 814 N N . SER A 1 103 ? 6.518 -3.691 -3.404 1.00 93.06 103 SER A N 1
ATOM 815 C CA . SER A 1 103 ? 7.680 -2.801 -3.268 1.00 93.06 103 SER A CA 1
ATOM 816 C C . SER A 1 103 ? 9.007 -3.526 -3.530 1.00 93.06 103 SER A C 1
ATOM 818 O O . SER A 1 103 ? 9.832 -3.053 -4.315 1.00 93.06 103 SER A O 1
ATOM 820 N N . GLU A 1 104 ? 9.190 -4.723 -2.966 1.00 94.25 104 GLU A N 1
ATOM 821 C CA . GLU A 1 104 ? 10.376 -5.562 -3.197 1.00 94.25 104 GLU A CA 1
ATOM 822 C C . GLU A 1 104 ? 10.498 -6.000 -4.664 1.00 94.25 104 GLU A C 1
ATOM 824 O O . GLU A 1 104 ? 11.577 -5.931 -5.266 1.00 94.25 104 GLU A O 1
ATOM 829 N N . THR A 1 105 ? 9.378 -6.412 -5.263 1.00 94.31 105 THR A N 1
ATOM 830 C CA . THR A 1 105 ? 9.328 -6.827 -6.670 1.00 94.31 105 THR A CA 1
ATOM 831 C C . THR A 1 105 ? 9.665 -5.660 -7.597 1.00 94.31 105 THR A C 1
ATOM 833 O O . THR A 1 105 ? 10.462 -5.823 -8.522 1.00 94.31 105 THR A O 1
ATOM 836 N N . LEU A 1 106 ? 9.117 -4.468 -7.336 1.00 93.62 106 LEU A N 1
ATOM 837 C CA . LEU A 1 106 ? 9.438 -3.251 -8.085 1.00 93.62 106 LEU A CA 1
ATOM 838 C C . LEU A 1 106 ? 10.907 -2.856 -7.934 1.00 93.62 106 LEU A C 1
ATOM 840 O O . LEU A 1 106 ? 11.543 -2.513 -8.928 1.00 93.62 106 LEU A O 1
ATOM 844 N N . GLY A 1 107 ? 11.464 -2.947 -6.724 1.00 92.69 107 GLY A N 1
ATOM 845 C CA . GLY A 1 107 ? 12.887 -2.704 -6.482 1.00 92.69 107 GLY A CA 1
ATOM 846 C C . GLY A 1 107 ? 13.772 -3.608 -7.340 1.00 92.69 107 GLY A C 1
ATOM 847 O O . GLY A 1 107 ? 14.623 -3.119 -8.083 1.00 92.69 107 GLY A O 1
ATOM 848 N N . THR A 1 108 ? 13.492 -4.912 -7.323 1.00 93.81 108 THR A N 1
ATOM 849 C CA . THR A 1 108 ? 14.220 -5.899 -8.134 1.00 93.81 108 THR A CA 1
ATOM 850 C C . THR A 1 108 ? 14.071 -5.623 -9.632 1.00 93.81 108 THR A C 1
ATOM 852 O O . THR A 1 108 ? 15.042 -5.705 -10.384 1.00 93.81 108 THR A O 1
ATOM 855 N N . TRP A 1 109 ? 12.868 -5.264 -10.091 1.00 93.12 109 TRP A N 1
ATOM 856 C CA . TRP A 1 109 ? 12.639 -4.930 -11.496 1.00 93.12 109 TRP A CA 1
ATOM 857 C C . TRP A 1 109 ? 13.472 -3.716 -11.925 1.00 93.12 109 TRP A C 1
ATOM 859 O O . TRP A 1 109 ? 14.136 -3.774 -12.958 1.00 93.12 109 TRP A O 1
ATOM 869 N N . ILE A 1 110 ? 13.518 -2.652 -11.122 1.00 91.38 110 ILE A N 1
ATOM 870 C CA . ILE A 1 110 ? 14.326 -1.460 -11.422 1.00 91.38 110 ILE A CA 1
ATOM 871 C C . ILE A 1 110 ? 15.815 -1.818 -11.552 1.00 91.38 110 ILE A C 1
ATOM 873 O O . ILE A 1 110 ? 16.470 -1.365 -12.492 1.00 91.38 110 ILE A O 1
ATOM 877 N N . GLU A 1 111 ? 16.348 -2.661 -10.666 1.00 92.81 111 GLU A N 1
ATOM 878 C CA . GLU A 1 111 ? 17.747 -3.114 -10.716 1.00 92.81 111 GLU A CA 1
ATOM 879 C C . GLU A 1 111 ? 18.055 -3.938 -11.975 1.00 92.81 111 GLU A C 1
ATOM 881 O O . GLU A 1 111 ? 19.048 -3.696 -12.674 1.00 92.81 111 GLU A O 1
ATOM 886 N N . VAL A 1 112 ? 17.181 -4.891 -12.309 1.00 93.75 112 VAL A N 1
ATOM 887 C CA . VAL A 1 112 ? 17.314 -5.714 -13.520 1.00 93.75 112 VAL A CA 1
ATOM 888 C C . VAL A 1 112 ? 17.203 -4.845 -14.772 1.00 93.75 112 VAL A C 1
ATOM 890 O O . V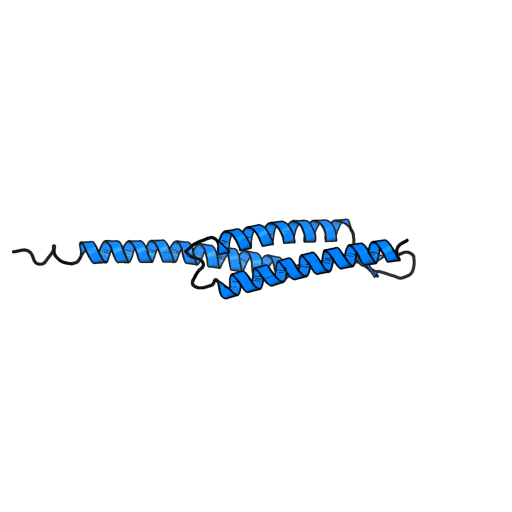AL A 1 112 ? 18.012 -4.980 -15.691 1.00 93.75 112 VAL A O 1
ATOM 893 N N . GLN A 1 113 ? 16.253 -3.910 -14.796 1.00 90.44 113 GLN A N 1
ATOM 894 C CA . GLN A 1 113 ? 16.077 -2.966 -15.895 1.00 90.44 113 GLN A CA 1
ATOM 895 C C . GLN A 1 113 ? 17.327 -2.103 -16.084 1.00 90.44 113 GLN A C 1
ATOM 897 O O . GLN A 1 113 ? 17.811 -1.983 -17.207 1.00 90.44 113 GLN A O 1
ATOM 902 N N . ALA A 1 114 ? 17.892 -1.553 -15.007 1.00 89.81 114 ALA A N 1
ATOM 903 C CA . ALA A 1 114 ? 19.129 -0.778 -15.066 1.00 89.81 114 ALA A CA 1
ATOM 904 C C . ALA A 1 114 ? 20.298 -1.608 -15.623 1.00 89.81 114 ALA A C 1
ATOM 906 O O . ALA A 1 114 ? 21.059 -1.119 -16.456 1.00 89.81 114 ALA A O 1
ATOM 907 N N . THR A 1 115 ? 20.392 -2.881 -15.228 1.00 91.50 115 THR A N 1
ATOM 908 C CA . THR A 1 115 ? 21.416 -3.815 -15.722 1.00 91.50 115 THR A CA 1
ATOM 909 C C . THR A 1 115 ? 21.268 -4.097 -17.219 1.00 91.50 115 THR A C 1
ATOM 911 O O . THR A 1 115 ? 22.265 -4.193 -17.924 1.00 91.50 115 THR A O 1
ATOM 914 N N . TRP A 1 116 ? 20.040 -4.230 -17.726 1.00 87.19 116 TRP A N 1
ATOM 915 C CA . TRP A 1 116 ? 19.770 -4.528 -19.142 1.00 87.19 116 TRP A CA 1
ATOM 916 C C . TRP A 1 116 ? 19.835 -3.309 -20.062 1.00 87.19 116 TRP A C 1
ATOM 918 O O . TRP A 1 116 ? 19.917 -3.454 -21.284 1.00 87.19 116 TRP A O 1
ATOM 928 N N . MET A 1 117 ? 19.729 -2.109 -19.495 1.00 84.00 117 MET A N 1
ATOM 929 C CA . MET A 1 117 ? 19.853 -0.858 -20.238 1.00 84.00 117 MET A CA 1
ATOM 930 C C . MET A 1 117 ? 21.311 -0.463 -20.504 1.00 84.00 117 MET A C 1
ATOM 932 O O . MET A 1 117 ? 21.538 0.337 -21.420 1.00 84.00 117 MET A O 1
ATOM 936 N N . TYR A 1 118 ? 22.252 -1.011 -19.730 1.00 72.25 118 TYR A N 1
ATOM 937 C CA . TYR A 1 118 ? 23.699 -0.872 -19.915 1.00 72.25 118 TYR A CA 1
ATOM 938 C C . TYR A 1 118 ? 24.200 -1.757 -21.066 1.00 72.25 118 TYR A C 1
ATOM 940 O O . TYR A 1 118 ? 24.986 -1.244 -21.897 1.00 72.25 118 TYR A O 1
#

Secondary structure (DSSP, 8-state):
--TTSSSHHHHHHHHHHHHHHHHHHHHHHHHHHHHHHHHHT----EEE-TTS-EEEE-HHHHHHHHHHHHHHHHHHHHHHTSTT-GGGHHHHHHHHHHHHHHHHHHHHHHHHHHHHH-

pLDDT: mean 85.6, std 12.03, range [39.97, 94.62]

Sequence (118 aa):
QNIVDANMLSVLEEVQDIASSSVREADIERRYNELVAAWKDQELTFSEFKNRGFIILKGDDTYNIKEGLEEASLAVNSMLSSRYCDFMRDDVKALLNKLVAVSETLGTWIEVQATWMY